Protein AF-A0A4R3JI61-F1 (afdb_monomer_lite)

Sequence (100 aa):
MSWGRGLKYGWLAADGLAELYETGNVTLKLDVTFGLKSKAGHMLILQLQNEKPIMAPTQTAVAPSVVLPFGKKRHLEIGGAMSLNDRESYSFKFGLWQDF

pLDDT: mean 93.56, std 5.57, range [62.91, 98.31]

Organism: NCBI:txid745311

Radius of gyration: 15.56 Å; chains: 1; bounding box: 34×24×44 Å

Structure (mmCIF, N/CA/C/O backbone):
data_AF-A0A4R3JI61-F1
#
_entry.id   AF-A0A4R3JI61-F1
#
loop_
_atom_site.group_PDB
_atom_site.id
_atom_site.type_symbol
_atom_site.label_atom_id
_atom_site.label_alt_id
_atom_site.label_comp_id
_atom_site.label_asym_id
_atom_site.label_entity_id
_atom_site.label_seq_id
_atom_site.pdbx_PDB_ins_code
_atom_site.Cartn_x
_atom_site.Cartn_y
_atom_site.Cartn_z
_atom_site.occupancy
_atom_site.B_iso_or_equiv
_atom_site.auth_seq_id
_atom_site.auth_comp_id
_atom_site.auth_asym_id
_atom_site.auth_atom_id
_atom_site.pdbx_PDB_model_num
ATOM 1 N N . MET A 1 1 ? -10.013 1.476 -13.505 1.00 88.06 1 MET A N 1
ATOM 2 C CA . MET A 1 1 ? -11.041 0.446 -13.235 1.00 88.06 1 MET A CA 1
ATOM 3 C C . MET A 1 1 ? -10.860 -0.017 -11.801 1.00 88.06 1 MET A C 1
ATOM 5 O O . MET A 1 1 ? -9.719 -0.114 -11.381 1.00 88.06 1 MET A O 1
ATOM 9 N N . SER A 1 2 ? -11.930 -0.272 -11.052 1.00 94.69 2 SER A N 1
ATOM 10 C CA . SER A 1 2 ? -11.829 -0.686 -9.645 1.00 94.69 2 SER A CA 1
ATOM 11 C C . SER A 1 2 ? -12.863 -1.763 -9.339 1.00 94.69 2 SER A C 1
ATOM 13 O O . SER A 1 2 ? -13.985 -1.712 -9.850 1.00 94.69 2 SER A O 1
ATOM 15 N N . TRP A 1 3 ? -12.478 -2.743 -8.528 1.00 97.31 3 TRP A N 1
ATOM 16 C CA . TRP A 1 3 ? -13.349 -3.776 -7.984 1.00 97.31 3 TRP A CA 1
ATOM 17 C C . TRP A 1 3 ? -13.025 -4.002 -6.510 1.00 97.31 3 TRP A C 1
ATOM 19 O O . TRP A 1 3 ? -11.861 -4.035 -6.121 1.00 97.31 3 TRP A O 1
ATOM 29 N N . GLY A 1 4 ? -14.051 -4.223 -5.689 1.00 95.75 4 GLY A N 1
ATOM 30 C CA . GLY A 1 4 ? -13.874 -4.504 -4.270 1.00 95.75 4 GLY A CA 1
ATOM 31 C C . GLY A 1 4 ? -14.961 -5.404 -3.703 1.00 95.75 4 GLY A C 1
ATOM 32 O O . GLY A 1 4 ? -16.108 -5.397 -4.155 1.00 95.75 4 GLY A O 1
ATOM 33 N N . ARG A 1 5 ? -14.598 -6.184 -2.682 1.00 96.75 5 ARG A N 1
ATOM 34 C CA . ARG A 1 5 ? -15.505 -7.070 -1.951 1.00 96.75 5 ARG A CA 1
ATOM 35 C 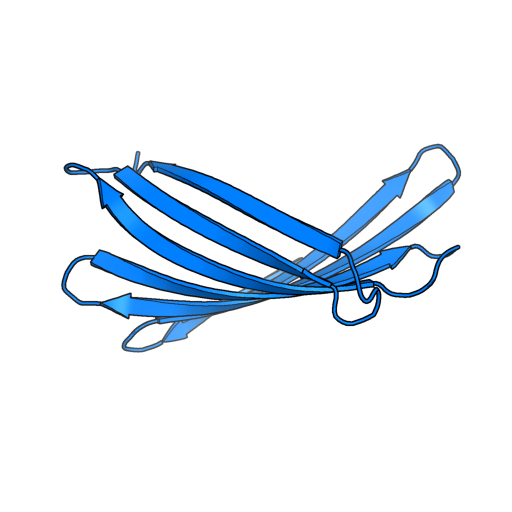C . ARG A 1 5 ? -15.204 -7.058 -0.456 1.00 96.75 5 ARG A C 1
ATOM 37 O O . ARG A 1 5 ? -14.105 -7.401 -0.027 1.00 96.75 5 ARG A O 1
ATOM 44 N N . GLY A 1 6 ? -16.224 -6.746 0.340 1.00 96.62 6 GLY A N 1
ATOM 45 C CA . GLY A 1 6 ? -16.182 -6.909 1.792 1.00 96.62 6 GLY A CA 1
ATOM 46 C C . GLY A 1 6 ? -16.177 -8.385 2.206 1.00 96.62 6 GLY A C 1
ATOM 47 O O . GLY A 1 6 ? -16.869 -9.220 1.621 1.00 96.62 6 GLY A O 1
ATOM 48 N N . LEU A 1 7 ? -15.403 -8.695 3.240 1.00 94.06 7 LEU A N 1
ATOM 49 C CA . LEU A 1 7 ? -15.324 -9.990 3.909 1.00 94.06 7 LEU A CA 1
ATOM 50 C C . LEU A 1 7 ? -15.752 -9.824 5.374 1.00 94.06 7 LEU A C 1
ATOM 52 O O . LEU A 1 7 ? -15.768 -8.719 5.910 1.00 94.06 7 LEU A O 1
ATOM 56 N N . LYS A 1 8 ? -16.045 -10.932 6.066 1.00 93.69 8 LYS A N 1
ATOM 57 C CA . LYS A 1 8 ? -16.495 -10.913 7.474 1.00 93.69 8 LYS A CA 1
ATOM 58 C C . LYS A 1 8 ? -15.571 -10.116 8.410 1.00 93.69 8 LYS A C 1
ATOM 60 O O . LYS A 1 8 ? -16.048 -9.502 9.359 1.00 93.69 8 LYS A O 1
ATOM 65 N N . TYR A 1 9 ? -14.266 -10.144 8.147 1.00 94.00 9 TYR A N 1
ATOM 66 C CA . TYR A 1 9 ? -13.237 -9.503 8.971 1.00 94.00 9 TYR A CA 1
ATOM 67 C C . TYR A 1 9 ? -12.275 -8.640 8.147 1.00 94.00 9 TYR A C 1
ATOM 69 O O . TYR A 1 9 ? -11.129 -8.450 8.546 1.00 94.00 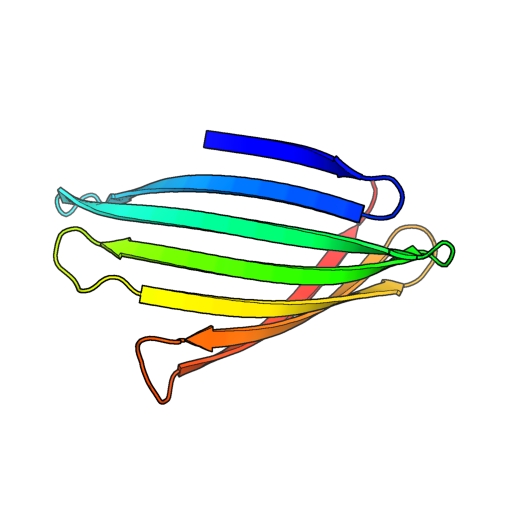9 TYR A O 1
ATOM 77 N N . GLY A 1 10 ? -12.692 -8.158 6.975 1.00 96.44 10 GLY A N 1
ATOM 78 C CA . GLY A 1 10 ? -11.759 -7.517 6.055 1.00 96.44 10 GLY A CA 1
ATOM 79 C C . GLY A 1 10 ? -12.356 -7.159 4.705 1.00 96.44 10 GLY A C 1
ATOM 80 O O . GLY A 1 10 ? -13.572 -7.068 4.558 1.00 96.44 10 GLY A O 1
ATOM 81 N N . TRP A 1 11 ? -11.496 -6.976 3.713 1.00 97.88 11 TRP A N 1
ATOM 82 C CA . TRP A 1 11 ? -11.884 -6.732 2.331 1.00 97.88 11 TRP A CA 1
ATOM 83 C C . TRP A 1 11 ? -10.794 -7.192 1.363 1.00 97.88 11 TRP A C 1
ATOM 85 O O . TRP A 1 11 ? -9.630 -7.360 1.724 1.00 97.88 11 TRP A O 1
ATOM 95 N N . LEU A 1 12 ? -11.205 -7.386 0.119 1.00 98.06 12 LEU A N 1
ATOM 96 C CA . LEU A 1 12 ? -10.334 -7.532 -1.036 1.00 98.06 12 LEU A CA 1
ATOM 97 C C . LEU A 1 12 ? -10.661 -6.417 -2.021 1.00 98.06 12 LEU A C 1
ATOM 99 O O . LEU A 1 12 ? -11.835 -6.088 -2.194 1.00 98.06 12 LEU A O 1
ATOM 103 N N . ALA A 1 13 ? -9.648 -5.861 -2.669 1.00 98.19 13 ALA A N 1
ATOM 104 C CA . ALA A 1 13 ? -9.825 -4.922 -3.765 1.00 98.19 13 ALA A CA 1
ATOM 105 C C . ALA A 1 13 ? -8.785 -5.154 -4.860 1.00 98.19 13 ALA A C 1
ATOM 107 O O . ALA A 1 13 ? -7.703 -5.680 -4.598 1.00 98.19 13 ALA A O 1
ATOM 108 N N . ALA A 1 14 ? -9.145 -4.789 -6.083 1.00 97.62 14 ALA A N 1
ATOM 109 C CA . ALA A 1 14 ? -8.273 -4.782 -7.241 1.00 97.62 14 ALA A CA 1
ATOM 110 C C . ALA A 1 14 ? -8.526 -3.500 -8.038 1.00 97.62 14 ALA A C 1
ATOM 112 O O . ALA A 1 14 ? -9.645 -3.250 -8.494 1.00 97.62 14 ALA A O 1
ATOM 113 N N . ASP A 1 15 ? -7.476 -2.713 -8.218 1.00 97.50 15 ASP A N 1
ATOM 114 C CA . ASP A 1 15 ? -7.520 -1.397 -8.832 1.00 97.50 15 ASP A CA 1
ATOM 115 C C . ASP A 1 15 ? -6.558 -1.363 -10.014 1.00 97.50 15 ASP A C 1
ATOM 117 O O . ASP A 1 15 ? -5.361 -1.584 -9.873 1.00 97.50 15 ASP A O 1
ATOM 121 N N . GLY A 1 16 ? -7.097 -1.121 -11.205 1.00 96.31 16 GLY A N 1
ATOM 122 C CA . GLY A 1 16 ? -6.331 -0.973 -12.436 1.00 96.31 16 GLY A CA 1
ATOM 123 C C . GLY A 1 16 ? -6.322 0.477 -12.905 1.00 96.31 16 GLY A C 1
ATOM 124 O O . GLY A 1 16 ? -7.385 1.095 -13.020 1.00 96.31 16 GLY A O 1
ATOM 125 N N . LEU A 1 17 ? -5.156 1.013 -13.243 1.00 96.25 17 LEU A N 1
ATOM 126 C CA . LEU A 1 17 ? -4.989 2.371 -13.760 1.00 96.25 17 LEU A CA 1
ATOM 127 C C . LEU A 1 17 ? -4.142 2.348 -15.036 1.00 96.25 17 LEU A C 1
ATOM 129 O O . LEU A 1 17 ? -3.227 1.544 -15.168 1.00 96.25 17 LEU A O 1
ATOM 133 N N . ALA A 1 18 ? -4.450 3.237 -15.975 1.00 94.62 18 ALA A N 1
ATOM 134 C CA . ALA A 1 18 ? -3.585 3.529 -17.108 1.00 94.62 18 ALA A CA 1
ATOM 135 C C . ALA A 1 18 ? -3.179 5.002 -17.024 1.00 94.62 18 ALA A C 1
ATOM 137 O O . ALA A 1 18 ? -4.040 5.880 -16.995 1.00 94.62 18 ALA A O 1
ATOM 138 N N . GLU A 1 19 ? -1.880 5.260 -16.968 1.00 94.94 19 GLU A N 1
ATOM 139 C CA . GLU A 1 19 ? -1.296 6.595 -17.012 1.00 94.94 19 GLU A CA 1
ATOM 140 C C . GLU A 1 19 ? -0.833 6.866 -18.443 1.00 94.94 19 GLU A C 1
ATOM 142 O O . GLU A 1 19 ? -0.042 6.104 -19.001 1.00 94.94 19 GLU A O 1
ATOM 147 N N . LEU A 1 20 ? -1.365 7.929 -19.046 1.00 94.12 20 LEU A N 1
ATOM 148 C CA . LEU A 1 20 ? -1.024 8.380 -20.393 1.00 94.12 20 LEU A CA 1
ATOM 149 C C . LEU A 1 20 ? -0.172 9.642 -20.274 1.00 94.12 20 LEU A C 1
ATOM 151 O O . LEU A 1 20 ? -0.598 10.613 -19.650 1.00 94.12 20 LEU A O 1
ATOM 155 N N . TYR A 1 21 ? 1.011 9.636 -20.879 1.00 91.56 21 TYR A N 1
ATOM 156 C CA . TYR A 1 21 ? 1.921 10.778 -20.870 1.00 91.56 21 TYR A CA 1
ATOM 157 C C . TYR A 1 21 ? 1.907 11.487 -22.227 1.00 91.56 21 TYR A C 1
ATOM 159 O O . TYR A 1 21 ? 1.784 10.845 -23.269 1.00 91.56 21 TYR A O 1
ATOM 167 N N . GLU A 1 22 ? 2.109 12.809 -22.236 1.00 92.06 22 GLU A N 1
ATOM 168 C CA . GLU A 1 22 ? 2.181 13.606 -23.476 1.00 92.06 22 GLU A CA 1
ATOM 169 C C . GLU A 1 22 ? 3.304 13.152 -24.419 1.00 92.06 22 GLU A C 1
ATOM 171 O O . GLU A 1 22 ? 3.202 13.297 -25.633 1.00 92.06 22 GLU A O 1
ATOM 176 N N . THR A 1 23 ? 4.353 12.531 -23.875 1.00 88.88 23 THR A N 1
ATOM 177 C CA . THR A 1 23 ? 5.452 11.926 -24.642 1.00 88.88 23 THR A CA 1
ATOM 178 C C . THR A 1 23 ? 5.037 10.681 -25.436 1.00 88.88 23 THR A C 1
ATOM 180 O O . THR A 1 23 ? 5.869 10.094 -26.122 1.00 88.88 23 THR A O 1
ATOM 183 N N . GLY A 1 24 ? 3.775 10.250 -25.333 1.00 85.50 24 GLY A N 1
ATOM 184 C CA . GLY A 1 24 ? 3.249 9.033 -25.954 1.00 85.50 24 GLY A CA 1
ATOM 185 C C . GLY A 1 24 ? 3.517 7.761 -25.147 1.00 85.50 24 GLY A C 1
ATOM 186 O O . GLY A 1 24 ? 3.071 6.683 -25.538 1.00 85.50 24 GLY A O 1
ATOM 187 N N . ASN A 1 25 ? 4.215 7.864 -24.011 1.00 90.44 25 ASN A N 1
ATOM 188 C CA . ASN A 1 25 ? 4.398 6.740 -23.101 1.00 90.44 25 ASN A CA 1
ATOM 189 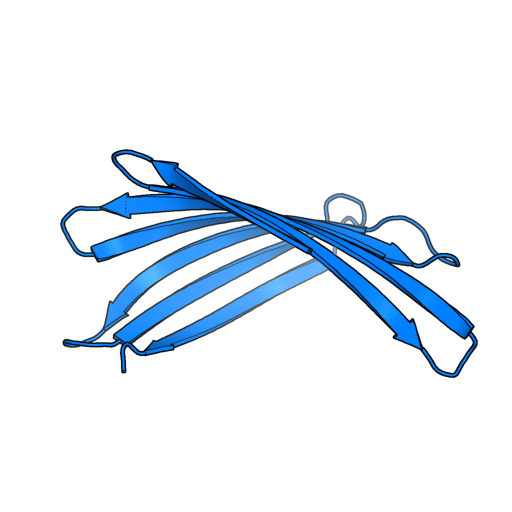C C . ASN A 1 25 ? 3.085 6.396 -22.391 1.00 90.44 25 ASN A C 1
ATOM 191 O O . ASN A 1 25 ? 2.278 7.269 -22.069 1.00 90.44 25 ASN A O 1
ATOM 195 N N . VAL A 1 26 ? 2.908 5.109 -22.099 1.00 94.31 26 VAL A N 1
ATOM 196 C CA . VAL A 1 26 ? 1.792 4.604 -21.298 1.00 94.31 26 VAL A CA 1
ATOM 197 C C . VAL A 1 26 ? 2.334 3.689 -20.216 1.00 94.31 26 VAL A C 1
ATOM 199 O O . VAL A 1 26 ? 3.201 2.850 -20.481 1.00 94.31 26 VAL A O 1
ATOM 202 N N . THR A 1 27 ? 1.782 3.827 -19.018 1.00 95.38 27 THR A N 1
ATOM 203 C CA . THR A 1 27 ? 2.055 2.937 -17.896 1.00 95.38 27 THR A CA 1
ATOM 204 C C . THR A 1 27 ? 0.758 2.321 -17.411 1.00 95.38 27 THR A C 1
ATOM 206 O O . THR A 1 27 ? -0.198 3.022 -17.095 1.00 95.38 27 THR A O 1
ATOM 209 N N . LEU A 1 28 ? 0.719 0.993 -17.352 1.00 95.94 28 LEU A N 1
ATOM 210 C CA . LEU A 1 28 ? -0.391 0.256 -16.763 1.00 95.94 28 LEU A CA 1
ATOM 211 C C . LEU A 1 28 ? -0.043 -0.107 -15.325 1.00 95.94 28 LEU A C 1
ATOM 213 O O . LEU A 1 28 ? 1.035 -0.636 -15.066 1.00 95.94 28 LEU A O 1
ATOM 217 N N . LYS A 1 29 ? -0.963 0.146 -14.404 1.00 96.75 29 LYS A N 1
ATOM 218 C CA . LYS A 1 29 ? -0.837 -0.191 -12.989 1.00 96.75 29 LYS A CA 1
ATOM 219 C C . LYS A 1 29 ? -1.964 -1.121 -12.577 1.00 96.75 29 LYS A C 1
ATOM 221 O O . LYS A 1 29 ? -3.100 -0.956 -13.024 1.00 96.75 29 LYS A O 1
ATOM 226 N N . LEU A 1 30 ? -1.640 -2.097 -11.742 1.00 96.94 30 LEU A N 1
ATOM 227 C CA . LEU A 1 30 ? -2.592 -3.004 -11.124 1.00 96.94 30 LEU A CA 1
ATOM 228 C C . LEU A 1 30 ? -2.201 -3.226 -9.667 1.00 96.94 30 LEU A C 1
ATOM 230 O O . LEU A 1 30 ? -1.180 -3.854 -9.385 1.00 96.94 30 LEU A O 1
ATOM 234 N N . ASP A 1 31 ? -3.069 -2.787 -8.769 1.00 97.00 31 ASP A N 1
ATOM 235 C CA . ASP A 1 31 ? -2.903 -2.934 -7.334 1.00 97.00 31 ASP A CA 1
ATOM 236 C C . ASP A 1 31 ? -3.951 -3.900 -6.797 1.00 97.00 31 ASP A C 1
ATOM 238 O O . ASP A 1 31 ? -5.152 -3.711 -6.978 1.00 97.00 31 ASP A O 1
ATOM 242 N N . VAL A 1 32 ? -3.505 -4.946 -6.110 1.00 97.88 32 VAL A N 1
ATOM 243 C CA . VAL A 1 32 ? -4.381 -5.878 -5.398 1.00 97.88 32 VAL A CA 1
ATOM 244 C C . VAL A 1 32 ? -4.196 -5.661 -3.909 1.00 97.88 32 VAL A C 1
ATOM 246 O O . VAL A 1 32 ? -3.091 -5.784 -3.388 1.00 97.88 32 VAL A O 1
ATOM 249 N N . THR A 1 33 ? -5.284 -5.356 -3.214 1.00 98.25 33 THR A N 1
ATOM 250 C CA . THR A 1 33 ? -5.283 -5.040 -1.788 1.00 98.25 33 THR A CA 1
ATOM 251 C C . THR A 1 33 ? -6.022 -6.115 -1.009 1.00 98.25 33 THR A C 1
ATOM 253 O O . THR A 1 33 ? -7.184 -6.412 -1.286 1.00 98.25 33 THR A O 1
ATOM 256 N N . PHE A 1 34 ? -5.369 -6.656 0.013 1.00 98.31 34 PHE A N 1
ATOM 257 C CA . PHE A 1 34 ? -5.995 -7.470 1.044 1.00 98.31 34 PHE A CA 1
ATOM 258 C C . PHE A 1 34 ? -5.971 -6.715 2.365 1.00 98.31 34 PHE A C 1
ATOM 260 O O . PHE A 1 34 ? -4.907 -6.360 2.868 1.00 98.31 34 PHE A O 1
ATOM 267 N N . GLY A 1 35 ? -7.150 -6.473 2.926 1.00 98.00 35 GLY A N 1
ATOM 268 C CA . GLY A 1 35 ? -7.303 -5.775 4.189 1.00 98.00 35 GLY A CA 1
ATOM 269 C C . GLY A 1 35 ? -7.984 -6.639 5.235 1.00 98.00 35 GLY A C 1
ATOM 270 O O . GLY A 1 35 ? -8.968 -7.321 4.955 1.00 98.00 35 GLY A O 1
ATOM 271 N N . LEU A 1 36 ? -7.492 -6.575 6.465 1.00 97.94 36 LEU A N 1
ATOM 272 C CA . LEU A 1 36 ? -8.126 -7.131 7.653 1.00 97.94 36 LEU A CA 1
ATOM 273 C C . LEU A 1 36 ? -8.520 -5.991 8.581 1.00 97.94 36 LEU A C 1
ATOM 275 O O . LEU A 1 36 ? -7.775 -5.028 8.732 1.00 97.94 36 LEU A O 1
ATOM 279 N N . LYS A 1 37 ? -9.673 -6.115 9.238 1.00 96.19 37 LYS A N 1
ATOM 280 C CA . LYS A 1 37 ? -10.181 -5.132 10.197 1.00 96.19 37 LYS A CA 1
ATOM 281 C C . LYS A 1 37 ? -10.539 -5.806 11.514 1.00 96.19 37 LYS A C 1
ATOM 283 O O . LYS A 1 37 ? -11.332 -6.747 11.554 1.00 96.19 37 LYS A O 1
ATOM 288 N N . SER A 1 38 ? -9.979 -5.297 12.606 1.00 93.38 38 SER A N 1
ATOM 289 C CA . SER A 1 38 ? -10.320 -5.732 13.958 1.00 93.38 38 SER A CA 1
ATOM 290 C C . SER A 1 38 ? -11.561 -5.003 14.484 1.00 93.38 38 SER A C 1
ATOM 292 O O . SER A 1 38 ? -11.919 -3.916 14.024 1.00 93.38 38 SER A O 1
ATOM 294 N N . LYS A 1 39 ? -12.207 -5.570 15.513 1.00 88.25 39 LYS A N 1
ATOM 295 C CA . LYS A 1 39 ? -13.326 -4.910 16.214 1.00 88.25 39 LYS A CA 1
ATOM 296 C C . LYS A 1 39 ? -12.917 -3.590 16.879 1.00 88.25 39 LYS A C 1
ATOM 298 O O . LYS A 1 39 ? -13.756 -2.717 17.048 1.00 88.25 39 LYS A O 1
ATOM 303 N N . ALA A 1 40 ? -11.638 -3.448 17.228 1.00 89.19 40 ALA A N 1
ATOM 304 C CA . ALA A 1 40 ? -11.070 -2.243 17.828 1.00 89.19 40 ALA A CA 1
ATOM 305 C C . ALA A 1 40 ? -10.672 -1.180 16.782 1.00 89.19 40 ALA A C 1
ATOM 307 O O . ALA A 1 40 ? -9.947 -0.247 17.113 1.00 89.19 40 ALA A O 1
ATOM 308 N N . GLY A 1 41 ? -11.067 -1.336 15.512 1.00 89.56 41 GLY A N 1
ATOM 309 C CA . GLY A 1 41 ? -10.822 -0.347 14.455 1.00 89.56 41 GLY A CA 1
ATOM 310 C C . GLY A 1 41 ? -9.410 -0.354 13.865 1.00 89.56 41 GLY A C 1
ATOM 311 O O . GLY A 1 41 ? -9.108 0.474 13.016 1.00 89.56 41 GLY A O 1
ATOM 312 N N . HIS A 1 42 ? -8.556 -1.294 14.272 1.00 95.06 42 HIS A N 1
ATOM 313 C CA . HIS A 1 42 ? -7.227 -1.448 13.681 1.00 95.06 42 HIS A CA 1
ATOM 314 C C . HIS A 1 42 ? -7.353 -2.185 12.351 1.00 95.06 42 HIS A C 1
ATOM 316 O O . HIS A 1 42 ? -8.161 -3.116 12.244 1.00 95.06 42 HIS A O 1
ATOM 322 N N . MET A 1 43 ? -6.545 -1.808 11.363 1.00 97.50 43 MET A N 1
ATOM 323 C CA . MET A 1 43 ? -6.507 -2.502 10.079 1.00 97.50 43 MET A CA 1
ATOM 324 C C . MET A 1 43 ? -5.089 -2.934 9.734 1.00 97.50 43 MET A C 1
ATOM 326 O O . MET A 1 43 ? -4.126 -2.224 10.010 1.00 97.50 43 MET A O 1
ATOM 330 N N . LEU A 1 44 ? -4.976 -4.116 9.141 1.00 97.94 44 LEU A N 1
ATOM 331 C CA . LEU A 1 44 ? -3.752 -4.600 8.515 1.00 97.94 44 LEU A CA 1
ATOM 332 C C . LEU A 1 44 ? -4.016 -4.671 7.024 1.00 97.94 44 LEU A C 1
ATOM 334 O O . LEU A 1 44 ? -5.033 -5.230 6.615 1.00 97.94 44 LEU A O 1
ATOM 338 N N . ILE A 1 45 ? -3.125 -4.098 6.231 1.00 98.25 45 ILE A N 1
ATOM 339 C CA . ILE A 1 45 ? -3.258 -4.037 4.784 1.00 98.25 45 ILE A CA 1
ATOM 340 C C . ILE A 1 45 ? -2.006 -4.651 4.176 1.00 98.25 45 ILE A C 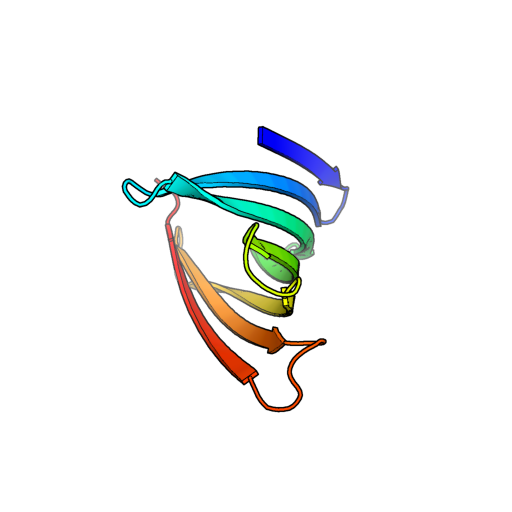1
ATOM 342 O O . ILE A 1 45 ? -0.885 -4.369 4.592 1.00 98.25 45 ILE A O 1
ATOM 346 N N . LEU A 1 46 ? -2.208 -5.500 3.180 1.00 98.25 46 LEU A N 1
ATOM 347 C CA . LEU A 1 46 ? -1.162 -5.979 2.299 1.00 98.25 46 LEU A CA 1
ATOM 348 C C . LEU A 1 46 ? -1.559 -5.626 0.874 1.00 98.25 46 LEU A C 1
ATOM 350 O O . LEU A 1 46 ? -2.622 -6.043 0.410 1.00 98.25 46 LEU A O 1
ATOM 354 N N . GLN A 1 47 ? -0.713 -4.866 0.189 1.00 98.00 47 GLN A N 1
ATOM 355 C CA . GLN A 1 47 ? -0.908 -4.551 -1.219 1.00 98.00 47 GLN A CA 1
ATOM 356 C C . GLN A 1 47 ? 0.158 -5.247 -2.062 1.00 98.00 47 GLN A C 1
ATOM 358 O O . GLN A 1 47 ? 1.337 -5.243 -1.714 1.00 98.00 47 GLN A O 1
ATOM 363 N N . LEU A 1 48 ? -0.265 -5.839 -3.173 1.00 97.50 48 LEU A N 1
ATOM 364 C CA . LEU A 1 48 ? 0.606 -6.254 -4.262 1.00 97.50 48 LEU A CA 1
ATOM 365 C C . LEU A 1 48 ? 0.426 -5.247 -5.392 1.00 97.50 48 LEU A C 1
ATOM 367 O O . LEU A 1 48 ? -0.662 -5.148 -5.955 1.00 97.50 48 LEU A O 1
ATOM 371 N N . GLN A 1 49 ? 1.485 -4.519 -5.706 1.00 95.94 49 GLN A N 1
ATOM 372 C CA . GLN A 1 49 ? 1.487 -3.448 -6.693 1.00 95.94 49 GLN A CA 1
ATOM 373 C C . GLN A 1 49 ? 2.246 -3.917 -7.924 1.00 95.94 49 GLN A C 1
ATOM 375 O O . GLN A 1 49 ? 3.354 -4.442 -7.808 1.00 95.94 49 GLN A O 1
ATOM 380 N N . ASN A 1 50 ? 1.654 -3.755 -9.101 1.00 95.31 50 ASN A N 1
ATOM 381 C CA . ASN A 1 50 ? 2.307 -4.022 -10.375 1.00 95.31 50 ASN A CA 1
ATOM 382 C C . ASN A 1 50 ? 2.244 -2.782 -11.247 1.00 95.31 50 ASN A C 1
ATOM 384 O O . ASN A 1 50 ? 1.176 -2.220 -11.459 1.00 95.31 50 ASN A O 1
ATOM 388 N N . GLU A 1 51 ? 3.383 -2.413 -11.812 1.00 93.81 51 GLU A N 1
ATOM 389 C CA . GLU A 1 51 ? 3.530 -1.283 -12.710 1.00 93.81 51 GLU A CA 1
ATOM 390 C C . GLU A 1 51 ? 4.268 -1.733 -13.969 1.00 93.81 51 GLU A C 1
ATOM 392 O O . GLU A 1 51 ? 5.371 -2.279 -13.918 1.00 93.81 51 GLU A O 1
ATOM 397 N N . LYS A 1 52 ? 3.649 -1.519 -15.126 1.00 94.31 52 LYS A N 1
ATOM 398 C CA . LYS A 1 52 ? 4.190 -1.874 -16.432 1.00 94.31 52 LYS A CA 1
ATOM 399 C C . LYS A 1 52 ? 4.187 -0.658 -17.355 1.00 94.31 52 LYS A C 1
ATOM 401 O O . LYS A 1 52 ? 3.201 -0.424 -18.058 1.00 94.31 52 LYS A O 1
ATOM 406 N N . PRO A 1 53 ? 5.297 0.091 -17.404 1.00 92.62 53 PRO A N 1
ATOM 407 C CA . PRO A 1 53 ? 5.540 1.045 -18.475 1.00 92.62 53 PRO A CA 1
ATOM 408 C C . PRO A 1 53 ? 5.757 0.291 -19.792 1.00 92.62 53 PRO A C 1
ATOM 410 O O . PRO A 1 53 ? 6.460 -0.721 -19.813 1.00 92.62 53 PRO A O 1
ATOM 413 N N . ILE A 1 54 ? 5.201 0.774 -20.907 1.00 90.19 54 ILE A N 1
ATOM 414 C CA . ILE A 1 54 ? 5.369 0.126 -22.227 1.00 90.19 54 ILE A CA 1
ATOM 415 C C . ILE A 1 54 ? 6.853 -0.059 -22.585 1.00 90.19 54 ILE A C 1
ATOM 417 O O . ILE A 1 54 ? 7.238 -1.099 -23.116 1.00 90.19 54 ILE A O 1
ATOM 421 N N . MET A 1 55 ? 7.683 0.931 -22.255 1.00 88.00 55 MET A N 1
ATOM 422 C CA . MET A 1 55 ? 9.093 1.005 -22.652 1.00 88.00 55 MET A CA 1
ATOM 423 C C . MET A 1 55 ? 10.074 0.487 -21.585 1.00 88.00 55 MET A C 1
ATOM 425 O O . MET A 1 55 ? 11.282 0.609 -21.768 1.00 88.00 55 MET A O 1
ATOM 429 N N . ALA A 1 56 ? 9.593 -0.073 -20.468 1.00 87.56 56 ALA A N 1
ATOM 430 C CA . ALA A 1 56 ? 10.443 -0.526 -19.363 1.00 87.56 56 ALA A CA 1
ATOM 431 C C . ALA A 1 56 ? 10.024 -1.910 -18.829 1.00 87.56 56 ALA A C 1
ATOM 433 O O . ALA A 1 56 ? 8.922 -2.397 -19.121 1.00 87.56 56 ALA A O 1
ATOM 434 N N . PRO A 1 57 ? 10.883 -2.595 -18.051 1.00 89.38 57 PRO A N 1
ATOM 435 C CA . PRO A 1 57 ? 10.506 -3.822 -17.356 1.00 89.38 57 PRO A CA 1
ATOM 436 C C . PRO A 1 57 ? 9.317 -3.617 -16.410 1.00 89.38 57 PRO A C 1
ATOM 438 O O . PRO A 1 57 ? 9.074 -2.517 -15.920 1.00 89.38 57 PRO A O 1
ATOM 441 N N . THR A 1 58 ? 8.573 -4.695 -16.155 1.00 91.75 58 THR A N 1
ATOM 442 C CA . THR A 1 58 ? 7.509 -4.677 -15.143 1.00 91.75 58 THR A CA 1
ATOM 443 C C . THR A 1 58 ? 8.133 -4.548 -13.762 1.00 91.75 58 THR A C 1
ATOM 445 O O . THR A 1 58 ? 9.034 -5.313 -13.410 1.00 91.75 58 THR A O 1
ATOM 448 N N . GLN A 1 59 ? 7.621 -3.623 -12.967 1.00 91.94 59 GLN A N 1
ATOM 449 C CA . GLN A 1 59 ? 7.961 -3.478 -11.565 1.00 91.94 59 GLN A CA 1
ATOM 450 C C . GLN A 1 59 ? 6.843 -4.083 -10.726 1.00 91.94 59 GLN A C 1
ATOM 452 O O . GLN A 1 59 ? 5.661 -3.859 -10.984 1.00 91.94 59 GLN A O 1
ATOM 457 N N . THR A 1 60 ? 7.224 -4.875 -9.732 1.00 94.81 60 THR A N 1
ATOM 458 C CA . THR A 1 60 ? 6.290 -5.503 -8.804 1.00 94.81 60 THR A CA 1
ATOM 459 C C . THR A 1 60 ? 6.770 -5.208 -7.399 1.00 94.81 60 THR A C 1
ATOM 461 O O . THR A 1 60 ? 7.946 -5.415 -7.107 1.00 94.81 60 THR A O 1
ATOM 464 N N . ALA A 1 61 ? 5.877 -4.750 -6.532 1.00 94.88 61 ALA A N 1
ATOM 465 C CA . ALA A 1 61 ? 6.189 -4.441 -5.149 1.00 94.88 61 ALA A CA 1
ATOM 466 C C . ALA A 1 61 ? 5.152 -5.036 -4.200 1.00 94.88 61 ALA A C 1
ATOM 468 O O . ALA A 1 61 ? 3.977 -5.191 -4.537 1.00 94.88 61 ALA A O 1
ATOM 469 N N . VAL A 1 62 ? 5.597 -5.353 -2.990 1.00 96.62 62 VAL A N 1
ATOM 470 C CA . VAL A 1 62 ? 4.722 -5.730 -1.881 1.00 96.62 62 VAL A CA 1
ATOM 471 C C . VAL A 1 62 ? 4.764 -4.617 -0.852 1.00 96.62 62 VAL A C 1
ATOM 473 O O . VAL A 1 62 ? 5.842 -4.213 -0.419 1.00 96.62 62 VAL A O 1
ATOM 476 N N . ALA A 1 63 ? 3.591 -4.131 -0.460 1.00 97.25 63 ALA A N 1
ATOM 477 C CA . ALA A 1 63 ? 3.448 -3.011 0.452 1.00 97.25 63 ALA A CA 1
ATOM 478 C C . ALA A 1 63 ? 2.568 -3.377 1.658 1.00 97.25 63 ALA A C 1
ATOM 480 O O . ALA A 1 63 ? 1.336 -3.298 1.575 1.00 97.25 63 ALA A O 1
ATOM 481 N N . PRO A 1 64 ? 3.168 -3.831 2.774 1.00 97.75 64 PRO A N 1
ATOM 482 C CA . PRO A 1 64 ? 2.453 -4.001 4.028 1.00 97.75 64 PRO A CA 1
ATOM 483 C C . PRO A 1 64 ? 2.257 -2.656 4.744 1.00 97.75 64 PRO A C 1
ATOM 485 O O . PRO A 1 64 ? 3.174 -1.833 4.829 1.00 97.75 64 PRO A O 1
ATOM 488 N N . SER A 1 65 ? 1.080 -2.454 5.333 1.00 98.19 65 SER A N 1
ATOM 489 C CA . SER A 1 65 ? 0.808 -1.328 6.226 1.00 98.19 65 SER A CA 1
ATOM 490 C C . SER A 1 65 ? -0.132 -1.698 7.373 1.00 98.19 65 SER A C 1
ATOM 492 O O . SER A 1 65 ? -0.911 -2.654 7.317 1.00 98.19 65 SER A O 1
ATOM 494 N N . VAL A 1 66 ? -0.036 -0.930 8.455 1.00 97.69 66 VAL A N 1
ATOM 495 C CA . VAL A 1 66 ? -0.955 -0.960 9.590 1.00 97.69 66 VAL A CA 1
ATOM 496 C C . VAL A 1 66 ? -1.660 0.382 9.685 1.00 97.69 66 VAL A C 1
ATOM 498 O O . VAL A 1 66 ? -1.044 1.436 9.535 1.00 97.69 66 VAL A O 1
ATOM 501 N N . VAL A 1 67 ? -2.957 0.337 9.959 1.00 97.69 67 VAL A N 1
ATOM 502 C CA . VAL A 1 67 ? -3.784 1.517 10.177 1.00 97.69 67 VAL A CA 1
ATOM 503 C C . VAL A 1 67 ? -4.314 1.489 11.602 1.00 97.69 67 VAL A C 1
ATOM 505 O O . VAL A 1 67 ? -4.986 0.540 12.016 1.00 97.69 67 VAL A O 1
ATOM 508 N N . LEU A 1 68 ? -3.997 2.533 12.357 1.00 96.62 68 LEU A N 1
ATOM 509 C CA . LEU A 1 68 ? -4.319 2.665 13.771 1.00 96.62 68 LEU A CA 1
ATOM 510 C C . LEU A 1 68 ? -5.350 3.779 13.973 1.00 96.62 68 LEU A C 1
ATOM 512 O O . LEU A 1 68 ? -5.188 4.857 13.396 1.00 96.62 68 LEU A O 1
ATOM 516 N N . PRO A 1 69 ? -6.393 3.571 14.794 1.00 95.06 69 PRO A N 1
ATOM 517 C CA . PRO A 1 69 ? -7.327 4.639 15.128 1.00 95.06 69 PRO A CA 1
ATOM 518 C C . PRO A 1 69 ? -6.603 5.771 15.872 1.00 95.06 69 PRO A C 1
ATOM 520 O O . PRO A 1 69 ? -5.862 5.536 16.826 1.00 95.06 69 PRO A O 1
ATOM 523 N N . PHE A 1 70 ? -6.838 7.010 15.444 1.00 93.00 70 PHE A N 1
ATOM 524 C CA . PHE A 1 70 ? -6.267 8.220 16.031 1.00 93.00 70 PHE A CA 1
ATOM 525 C C . PHE A 1 70 ? -7.385 9.228 16.330 1.00 93.00 70 PHE A C 1
ATOM 527 O O . PHE A 1 70 ? -7.851 9.971 15.469 1.00 93.00 70 PHE A O 1
ATOM 534 N N . GLY A 1 71 ? -7.858 9.253 17.575 1.00 88.06 71 GLY A N 1
ATOM 535 C CA . GLY A 1 71 ? -9.041 10.034 17.947 1.00 88.06 71 GLY A CA 1
ATOM 536 C C . GLY A 1 71 ? -10.346 9.390 17.461 1.00 88.06 71 GLY A C 1
ATOM 537 O O . GLY A 1 71 ? -10.432 8.175 17.323 1.00 88.06 71 GLY A O 1
ATOM 538 N N . LYS A 1 72 ? -11.397 10.196 17.256 1.00 86.31 72 LYS A N 1
ATOM 539 C CA . LYS A 1 72 ? -12.763 9.684 17.005 1.00 86.31 72 LYS A CA 1
ATOM 540 C C . LYS A 1 72 ? -13.119 9.453 15.531 1.00 86.31 72 LYS A C 1
ATOM 542 O O . LYS A 1 72 ? -14.073 8.736 15.265 1.00 86.31 72 LYS A O 1
ATOM 547 N N . LYS A 1 73 ? -12.420 10.112 14.603 1.00 92.44 73 LYS A N 1
ATOM 548 C CA . LYS A 1 73 ? -12.750 10.148 13.162 1.00 92.44 73 LYS A CA 1
ATOM 549 C C . LYS A 1 73 ? -11.513 10.094 12.259 1.00 92.44 73 LYS A C 1
ATOM 551 O O . LYS A 1 73 ? -11.561 10.524 11.111 1.00 92.44 73 LYS A O 1
ATOM 556 N N . ARG A 1 74 ? -10.360 9.698 12.801 1.00 94.81 74 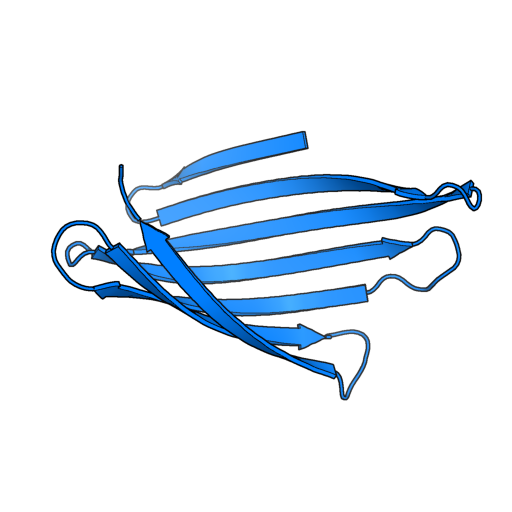ARG A N 1
ATOM 557 C CA . ARG A 1 74 ? -9.120 9.638 12.026 1.00 94.81 74 ARG A CA 1
ATOM 558 C C . ARG A 1 74 ? -8.407 8.332 12.264 1.00 94.81 74 ARG A C 1
ATOM 560 O O . ARG A 1 74 ? -8.552 7.720 13.321 1.00 94.81 74 ARG A O 1
ATOM 567 N N . HIS A 1 75 ? -7.598 7.960 11.288 1.00 96.62 75 HIS A N 1
ATOM 568 C CA . HIS A 1 75 ? -6.687 6.842 11.398 1.00 96.62 75 HIS A CA 1
ATOM 569 C C . HIS A 1 75 ? -5.321 7.225 10.839 1.00 96.62 75 HIS A C 1
ATOM 571 O O . HIS A 1 75 ? -5.226 7.985 9.876 1.00 96.62 75 HIS A O 1
ATOM 577 N N . LEU A 1 76 ? -4.270 6.701 11.457 1.00 97.06 76 LEU A N 1
ATOM 578 C CA . LEU A 1 76 ? -2.898 6.849 11.000 1.00 97.06 76 LEU A CA 1
ATOM 579 C C . LEU A 1 76 ? -2.470 5.554 10.318 1.00 97.06 76 LEU A C 1
ATOM 581 O O . LEU A 1 76 ? -2.539 4.489 10.926 1.00 97.06 76 LEU A O 1
ATOM 585 N N . GLU A 1 77 ? -2.025 5.651 9.075 1.00 98.00 77 GLU A N 1
ATOM 586 C CA . GLU A 1 77 ? -1.427 4.552 8.332 1.00 98.00 77 GLU A CA 1
ATOM 587 C C . GLU A 1 77 ? 0.093 4.667 8.377 1.00 98.00 77 GLU A C 1
ATOM 589 O O . GLU A 1 77 ? 0.658 5.722 8.084 1.00 98.00 77 GLU A O 1
ATOM 594 N N . ILE A 1 78 ? 0.746 3.561 8.715 1.00 97.94 78 ILE A N 1
ATOM 595 C CA . ILE A 1 78 ? 2.197 3.417 8.680 1.00 97.94 78 ILE A CA 1
ATOM 596 C C . ILE A 1 78 ? 2.502 2.133 7.925 1.00 97.94 78 ILE A C 1
ATOM 598 O O . ILE A 1 78 ? 1.951 1.076 8.231 1.00 97.94 78 ILE A O 1
ATOM 602 N N . GLY A 1 79 ? 3.388 2.205 6.944 1.00 97.44 79 GLY A N 1
ATOM 603 C CA . GLY A 1 79 ? 3.787 1.040 6.177 1.00 97.44 79 GLY A CA 1
ATOM 604 C C . GLY A 1 79 ? 5.052 1.272 5.383 1.00 97.44 79 GLY A C 1
ATOM 605 O O . GLY A 1 79 ? 5.758 2.267 5.551 1.00 97.44 79 GLY A O 1
ATOM 606 N N . GLY A 1 80 ? 5.313 0.343 4.483 1.00 96.62 80 GLY A N 1
ATOM 607 C CA . GLY A 1 80 ? 6.377 0.474 3.510 1.00 96.62 80 GLY A CA 1
ATOM 608 C C . GLY A 1 80 ? 6.073 -0.336 2.267 1.00 96.62 80 GLY A C 1
ATOM 609 O O . GLY A 1 80 ? 5.053 -1.014 2.201 1.00 96.62 80 GLY A O 1
ATOM 610 N N . ALA A 1 81 ? 6.962 -0.250 1.291 1.00 95.00 81 ALA A N 1
ATOM 611 C CA . ALA A 1 81 ? 6.936 -1.050 0.083 1.00 95.00 81 ALA A CA 1
ATOM 612 C C . ALA A 1 81 ? 8.334 -1.596 -0.191 1.00 95.00 81 ALA A C 1
ATOM 614 O O . ALA A 1 81 ? 9.333 -0.918 0.056 1.00 95.00 81 ALA A O 1
ATOM 615 N N . MET A 1 82 ? 8.389 -2.819 -0.699 1.00 94.50 82 MET A N 1
ATOM 616 C CA . MET A 1 82 ? 9.609 -3.469 -1.154 1.00 94.50 82 MET A CA 1
ATOM 617 C C . MET A 1 82 ? 9.402 -3.929 -2.591 1.00 94.50 82 MET A C 1
ATOM 619 O O . MET A 1 82 ? 8.442 -4.654 -2.869 1.00 94.50 82 MET A O 1
ATOM 623 N N . SER A 1 83 ? 10.300 -3.527 -3.488 1.00 93.12 83 SER A N 1
ATOM 624 C CA . SER A 1 83 ? 10.316 -4.051 -4.852 1.00 93.12 83 SER A CA 1
ATOM 625 C C . SER A 1 83 ? 10.791 -5.505 -4.850 1.00 9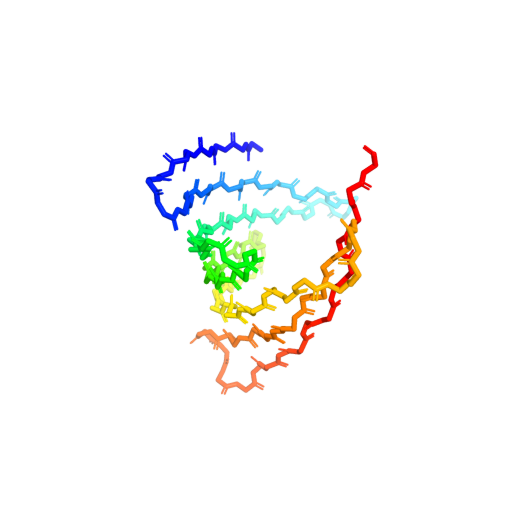3.12 83 SER A C 1
ATOM 627 O O . SER A 1 83 ? 11.748 -5.865 -4.170 1.00 93.12 83 SER A O 1
ATOM 629 N N . LEU A 1 84 ? 10.100 -6.361 -5.600 1.00 90.12 84 LEU A N 1
ATOM 630 C CA . LEU A 1 84 ? 10.461 -7.770 -5.774 1.00 90.12 84 LEU A CA 1
ATOM 631 C C . LEU A 1 84 ? 11.451 -7.968 -6.926 1.00 90.12 84 LEU A C 1
ATOM 633 O O . LEU A 1 84 ? 12.253 -8.899 -6.897 1.00 90.12 84 LEU A O 1
ATOM 637 N N . ASN A 1 85 ? 11.383 -7.099 -7.937 1.00 87.62 85 ASN A N 1
ATOM 638 C CA . ASN A 1 85 ? 12.164 -7.229 -9.171 1.00 87.62 85 ASN A CA 1
ATOM 639 C C . ASN A 1 85 ? 13.434 -6.367 -9.153 1.00 87.62 85 ASN A C 1
ATOM 641 O O . ASN A 1 85 ? 14.302 -6.541 -10.004 1.00 87.62 85 ASN A O 1
ATOM 645 N N . ASP A 1 86 ? 13.542 -5.455 -8.188 1.00 75.88 86 ASP A N 1
ATOM 646 C CA . ASP A 1 86 ? 14.708 -4.611 -7.967 1.00 75.88 86 ASP A CA 1
ATOM 647 C C . ASP A 1 86 ? 15.176 -4.787 -6.519 1.00 75.88 86 ASP A C 1
ATOM 649 O O . ASP A 1 86 ? 14.434 -4.525 -5.573 1.00 75.88 86 ASP A O 1
ATOM 653 N N . ARG A 1 87 ? 16.390 -5.318 -6.350 1.00 62.91 87 ARG A N 1
ATOM 654 C CA . ARG A 1 87 ? 16.844 -5.956 -5.103 1.00 62.91 87 ARG A CA 1
ATOM 655 C C . ARG A 1 87 ? 17.145 -4.959 -3.972 1.00 62.91 87 ARG A C 1
ATOM 657 O O . ARG A 1 87 ? 17.418 -5.394 -2.855 1.00 62.91 87 ARG A O 1
ATOM 664 N N . GLU A 1 88 ? 17.070 -3.653 -4.239 1.00 70.94 88 GLU A N 1
ATOM 665 C CA . GLU A 1 88 ? 17.492 -2.593 -3.309 1.00 70.94 88 GLU A CA 1
ATOM 666 C C . GLU A 1 88 ? 16.482 -1.443 -3.131 1.00 70.94 88 GLU A C 1
ATOM 668 O O . GLU A 1 88 ? 16.760 -0.483 -2.413 1.00 70.94 88 GLU A O 1
ATOM 673 N N . SER A 1 89 ? 15.283 -1.543 -3.709 1.00 81.81 89 SER A N 1
ATOM 674 C CA . SER A 1 89 ? 14.283 -0.470 -3.638 1.00 81.81 89 SER A CA 1
ATOM 675 C C . SER A 1 89 ? 13.279 -0.697 -2.500 1.00 81.81 89 SER A C 1
ATOM 677 O O . SER A 1 89 ? 12.377 -1.537 -2.598 1.00 81.81 89 SER A O 1
ATOM 679 N N . TYR A 1 90 ? 13.418 0.090 -1.427 1.00 90.19 90 TYR A N 1
ATOM 680 C CA . TYR A 1 90 ? 12.496 0.143 -0.287 1.00 90.19 90 TYR A CA 1
ATOM 681 C C . TYR A 1 90 ? 11.907 1.544 -0.143 1.00 90.19 90 TYR A C 1
ATOM 683 O O . TYR A 1 90 ? 12.569 2.547 -0.400 1.00 90.19 90 TYR A O 1
ATOM 691 N N . SER A 1 91 ? 10.660 1.636 0.299 1.00 91.38 91 SER A N 1
ATOM 692 C CA . SER A 1 91 ? 9.989 2.916 0.533 1.00 91.38 91 SER A CA 1
ATOM 693 C C . SER A 1 91 ? 9.172 2.878 1.812 1.00 91.38 91 SER A C 1
ATOM 695 O O . SER A 1 91 ? 8.648 1.832 2.186 1.00 91.38 91 SER A O 1
ATOM 697 N N . PHE A 1 92 ? 9.044 4.027 2.472 1.00 95.44 92 PHE A N 1
ATOM 698 C CA . PHE A 1 92 ? 8.185 4.195 3.641 1.00 95.44 92 PHE A CA 1
ATOM 699 C C . PHE A 1 92 ? 6.898 4.922 3.256 1.00 95.44 92 PHE A C 1
ATOM 701 O O . PHE A 1 92 ? 6.907 5.819 2.414 1.00 95.44 92 PHE A O 1
ATOM 708 N N . LYS A 1 93 ? 5.793 4.547 3.899 1.00 94.75 93 LYS A N 1
ATOM 709 C CA . LYS A 1 93 ? 4.466 5.130 3.699 1.00 94.75 93 LYS A CA 1
ATOM 710 C C . LYS A 1 93 ? 3.927 5.640 5.029 1.00 94.75 93 LYS A C 1
ATOM 712 O O . LYS A 1 93 ? 3.857 4.892 6.002 1.00 94.75 93 LYS A O 1
ATOM 717 N N . PHE A 1 94 ? 3.490 6.895 5.034 1.00 96.69 94 PHE A N 1
ATOM 718 C CA . PHE A 1 94 ? 2.754 7.509 6.135 1.00 96.69 94 PHE A CA 1
ATOM 719 C C . PHE A 1 94 ? 1.490 8.153 5.573 1.00 96.69 94 PHE A C 1
ATOM 721 O O . PHE A 1 94 ? 1.563 8.912 4.608 1.00 96.69 94 PHE A O 1
ATOM 728 N N . GLY A 1 95 ? 0.335 7.841 6.154 1.00 95.88 95 GLY A N 1
ATOM 729 C CA . GLY A 1 95 ? -0.958 8.329 5.682 1.00 95.88 95 GLY A CA 1
ATOM 730 C C . GLY A 1 95 ? -1.862 8.754 6.828 1.00 95.88 95 GLY A C 1
ATOM 731 O O . GLY A 1 95 ? -1.818 8.180 7.912 1.00 95.88 95 GLY A O 1
ATOM 732 N N . LEU A 1 96 ? -2.711 9.749 6.585 1.00 95.50 96 LEU A N 1
ATOM 733 C CA . LEU A 1 96 ? -3.758 10.166 7.514 1.00 95.50 96 LEU A CA 1
ATOM 734 C C . LEU A 1 96 ? -5.112 10.015 6.827 1.00 95.50 96 LEU A C 1
ATOM 736 O O . LEU A 1 96 ? -5.361 10.622 5.789 1.00 95.50 96 LEU A O 1
ATOM 740 N N . TRP A 1 97 ? -5.980 9.206 7.419 1.00 94.44 97 TRP A N 1
ATOM 741 C CA . TRP A 1 97 ? -7.321 8.930 6.923 1.00 94.44 97 TRP A CA 1
ATOM 742 C C . TRP A 1 97 ? -8.303 9.701 7.798 1.00 94.44 97 TRP A C 1
ATOM 744 O O . TRP A 1 97 ? -8.181 9.655 9.024 1.00 94.44 97 TRP A O 1
ATOM 754 N N . GLN A 1 98 ? -9.264 10.403 7.199 1.00 93.31 98 GLN A N 1
ATOM 755 C CA . GLN A 1 98 ? -10.310 11.104 7.939 1.00 93.31 98 GLN A CA 1
ATOM 756 C C . GLN A 1 98 ? -11.694 10.712 7.434 1.00 93.31 98 GLN A C 1
ATOM 758 O O . GLN A 1 98 ? -11.963 10.763 6.237 1.00 93.31 98 GLN A O 1
ATOM 763 N N . ASP A 1 99 ? -12.565 10.383 8.382 1.00 88.38 99 ASP A N 1
ATOM 764 C CA . ASP A 1 99 ? -13.987 10.184 8.144 1.00 88.38 99 ASP A CA 1
ATOM 765 C C . ASP A 1 99 ? -14.683 11.559 8.177 1.00 88.38 99 ASP A C 1
ATOM 767 O O . ASP A 1 99 ? -14.558 12.292 9.169 1.00 88.38 99 ASP A O 1
ATOM 771 N N . PHE A 1 100 ? -15.386 11.921 7.099 1.00 85.31 100 PHE A N 1
ATOM 772 C CA . PHE A 1 100 ? -16.121 13.188 6.970 1.00 85.31 100 PHE A CA 1
ATOM 773 C C . PHE A 1 100 ? -17.582 13.019 7.399 1.00 85.31 100 PHE A C 1
ATOM 775 O O . PHE A 1 100 ? -18.252 12.111 6.863 1.00 85.31 100 PHE A O 1
#

Foldseek 3Di:
DKDKDDDPFWIWIKDWDWDQDPVRKIKIKIKIKTWGADPQGKMKIWIWIWIDIPPDDIKIKIKIWIWADDPDFKIWIWIKIDIPVDHPDIGIDIDMDGDD

Secondary structure (DSSP, 8-state):
-EEEEEETTEEEEEEEEEEE-TTS-EEEEEEEEEEEE-TTS-EEEEEEEEEEETTSPPEEEEEEEEEEE-SSSEEEEEEEEEESSSTT-EEEEEEEEE--